Protein AF-A0A929K3Y1-F1 (afdb_monomer_lite)

pLDDT: mean 87.66, std 11.11, range [53.34, 96.94]

Foldseek 3Di:
DDDQQFKKFKDWQNHGDFIWGWHDWADDPDPQWTWTWIFTPDVVIDIDIDTGGPVQCPFDWDDDPNIIMGIGTDDDDDDPPPPPPPDDDD

Structure (mmCIF, N/CA/C/O backbone):
data_AF-A0A929K3Y1-F1
#
_entry.id   AF-A0A929K3Y1-F1
#
loop_
_atom_site.group_PDB
_atom_site.id
_atom_site.type_symbol
_atom_site.label_atom_id
_atom_site.label_alt_id
_atom_site.label_comp_id
_atom_site.label_asym_id
_atom_site.label_entity_id
_atom_site.label_seq_id
_atom_site.pdbx_PDB_ins_code
_atom_site.Cartn_x
_atom_site.Cartn_y
_atom_site.Cartn_z
_atom_site.occupancy
_atom_site.B_iso_or_equiv
_atom_site.auth_seq_id
_atom_site.auth_comp_id
_atom_site.auth_asym_id
_atom_site.auth_atom_id
_atom_site.pdbx_PDB_model_num
ATOM 1 N N . MET A 1 1 ? 5.198 -13.580 -0.280 1.00 67.31 1 MET A N 1
ATOM 2 C CA . MET A 1 1 ? 5.747 -12.314 0.236 1.00 67.31 1 MET A CA 1
ATOM 3 C C . MET A 1 1 ? 5.827 -11.351 -0.924 1.00 67.31 1 MET A C 1
ATOM 5 O O . MET A 1 1 ? 6.309 -11.775 -1.967 1.00 67.31 1 MET A O 1
ATOM 9 N N . ALA A 1 2 ? 5.308 -10.131 -0.776 1.00 84.25 2 ALA A N 1
ATOM 10 C CA . ALA A 1 2 ? 5.469 -9.108 -1.807 1.00 84.25 2 ALA A CA 1
ATOM 11 C C . ALA A 1 2 ? 6.933 -8.637 -1.855 1.00 84.25 2 ALA A C 1
ATOM 13 O O . ALA A 1 2 ? 7.596 -8.525 -0.822 1.00 84.25 2 ALA A O 1
ATOM 14 N N . THR A 1 3 ? 7.438 -8.386 -3.053 1.00 91.88 3 THR A N 1
ATOM 15 C CA . THR A 1 3 ? 8.830 -8.053 -3.360 1.00 91.88 3 THR A CA 1
ATOM 16 C C . THR A 1 3 ? 8.912 -6.790 -4.217 1.00 91.88 3 THR A C 1
ATOM 18 O O . THR A 1 3 ? 7.901 -6.255 -4.669 1.00 91.88 3 THR A O 1
ATOM 21 N N . ILE A 1 4 ? 10.124 -6.262 -4.410 1.00 94.75 4 ILE A N 1
ATOM 22 C CA . ILE A 1 4 ? 10.344 -5.072 -5.243 1.00 94.75 4 ILE A CA 1
ATOM 23 C C . ILE A 1 4 ? 9.860 -5.356 -6.670 1.00 94.75 4 ILE A C 1
ATOM 25 O O . ILE A 1 4 ? 10.282 -6.328 -7.290 1.00 94.75 4 ILE A O 1
ATOM 29 N N . GLY A 1 5 ? 9.010 -4.473 -7.193 1.00 93.75 5 GLY A N 1
ATOM 30 C CA . GLY A 1 5 ? 8.380 -4.605 -8.505 1.00 93.75 5 GLY A CA 1
ATOM 31 C C . GLY A 1 5 ? 6.962 -5.175 -8.470 1.00 93.75 5 GLY A C 1
ATOM 32 O O . GLY A 1 5 ? 6.220 -4.942 -9.426 1.00 93.75 5 GLY A O 1
ATOM 33 N N . ASP A 1 6 ? 6.553 -5.830 -7.381 1.00 94.81 6 ASP A N 1
ATOM 34 C CA . ASP A 1 6 ? 5.201 -6.376 -7.265 1.00 94.81 6 ASP A CA 1
ATOM 35 C C . ASP A 1 6 ? 4.152 -5.263 -7.202 1.00 94.81 6 ASP A C 1
ATOM 37 O O . ASP A 1 6 ? 4.357 -4.199 -6.603 1.00 94.81 6 ASP A O 1
ATOM 41 N N . VAL A 1 7 ? 2.997 -5.536 -7.809 1.00 95.25 7 VAL A N 1
ATOM 42 C CA . VAL A 1 7 ? 1.789 -4.731 -7.634 1.00 95.25 7 VAL A CA 1
ATOM 43 C C . VAL A 1 7 ? 0.992 -5.321 -6.478 1.00 95.25 7 VAL A C 1
ATOM 45 O O . VAL A 1 7 ? 0.719 -6.518 -6.437 1.00 95.25 7 VAL A O 1
ATOM 48 N N . VAL A 1 8 ? 0.621 -4.467 -5.534 1.00 95.69 8 VAL A N 1
ATOM 49 C CA . VAL A 1 8 ? -0.169 -4.801 -4.353 1.00 95.69 8 VAL A CA 1
ATOM 50 C C . VAL A 1 8 ? -1.511 -4.074 -4.394 1.00 95.69 8 VAL A C 1
ATOM 52 O O . VAL A 1 8 ? -1.607 -2.931 -4.845 1.00 95.69 8 VAL A O 1
ATOM 55 N N . GLU A 1 9 ? -2.555 -4.742 -3.923 1.00 95.38 9 GLU A N 1
ATOM 56 C CA . GLU A 1 9 ? -3.863 -4.174 -3.639 1.00 95.38 9 GLU A CA 1
ATOM 57 C C . GLU A 1 9 ? -3.885 -3.698 -2.186 1.00 95.38 9 GLU A C 1
ATOM 59 O O . GLU A 1 9 ? -3.604 -4.452 -1.251 1.00 95.38 9 GLU A O 1
ATOM 64 N N . VAL A 1 10 ? -4.204 -2.421 -1.991 1.00 93.44 10 VAL A N 1
ATOM 65 C CA . VAL A 1 10 ? -4.316 -1.810 -0.668 1.00 93.44 10 VAL A CA 1
ATOM 66 C C . VAL A 1 10 ? -5.788 -1.708 -0.302 1.00 93.44 10 VAL A C 1
ATOM 68 O O . VAL A 1 10 ? -6.578 -1.091 -1.017 1.00 93.44 10 VAL A O 1
ATOM 71 N N . TYR A 1 11 ? -6.145 -2.284 0.839 1.00 93.88 11 TYR A N 1
ATOM 72 C CA . TYR A 1 11 ? -7.474 -2.238 1.430 1.00 93.88 11 TYR A CA 1
ATOM 73 C C . TYR A 1 11 ? -7.532 -1.144 2.495 1.00 93.88 11 TYR A C 1
ATOM 75 O O . TYR A 1 11 ? -6.615 -1.003 3.302 1.00 93.88 11 TYR A O 1
ATOM 83 N N . TYR A 1 12 ? -8.639 -0.408 2.535 1.00 89.81 12 TYR A N 1
ATOM 84 C CA . TYR A 1 12 ? -8.969 0.569 3.568 1.00 89.81 12 TYR A CA 1
ATOM 85 C C . TYR A 1 12 ? -10.354 0.245 4.125 1.00 89.81 12 TYR A C 1
ATOM 87 O O . TYR A 1 12 ? -11.328 0.205 3.371 1.00 89.81 12 TYR A O 1
ATOM 95 N N . ARG A 1 13 ? -10.451 0.021 5.442 1.00 89.31 13 ARG A N 1
ATOM 96 C CA . ARG A 1 13 ? -11.687 -0.423 6.116 1.00 89.31 13 ARG A CA 1
ATOM 97 C C . ARG A 1 13 ? -12.290 -1.664 5.445 1.00 89.31 13 ARG A C 1
ATOM 99 O O . ARG A 1 13 ? -13.440 -1.633 5.008 1.00 89.31 13 ARG A O 1
ATOM 106 N N . GLU A 1 14 ? -11.467 -2.700 5.289 1.00 87.44 14 GLU A N 1
ATOM 107 C CA . GLU A 1 14 ? -11.810 -3.983 4.646 1.00 87.44 14 GLU A CA 1
ATOM 108 C C . GLU A 1 14 ? -12.280 -3.896 3.181 1.00 87.44 14 GLU A C 1
ATOM 110 O O . GLU A 1 14 ? -12.727 -4.887 2.608 1.00 87.44 14 GLU A O 1
ATOM 115 N N . LYS A 1 15 ? -12.158 -2.734 2.529 1.00 88.94 15 LYS A N 1
ATOM 116 C CA . LYS A 1 15 ? -12.544 -2.546 1.125 1.00 88.94 15 LYS A CA 1
ATOM 117 C C . LYS A 1 15 ? -11.322 -2.241 0.265 1.00 88.94 15 LYS A C 1
ATOM 119 O O . LYS A 1 15 ? -10.509 -1.419 0.691 1.00 88.94 15 LYS A O 1
ATOM 124 N N . PRO A 1 16 ? -11.199 -2.825 -0.941 1.00 91.56 16 PRO A N 1
ATOM 125 C CA . PRO A 1 16 ? -10.187 -2.413 -1.906 1.00 91.56 16 PRO A CA 1
ATOM 126 C C . PRO A 1 16 ? -10.223 -0.902 -2.131 1.00 91.56 16 PRO A C 1
ATOM 128 O O . PRO A 1 16 ? -11.283 -0.338 -2.413 1.00 91.56 16 PRO A O 1
ATOM 131 N N . ALA A 1 17 ? -9.077 -0.243 -1.981 1.00 93.00 17 ALA A N 1
ATOM 132 C CA . ALA A 1 17 ? -8.958 1.202 -2.123 1.00 93.00 17 ALA A CA 1
ATOM 133 C C . ALA A 1 17 ? -8.198 1.582 -3.396 1.00 93.00 17 ALA A C 1
ATOM 135 O O . ALA A 1 17 ? -8.692 2.381 -4.191 1.00 93.00 17 ALA A O 1
ATOM 136 N N . PHE A 1 18 ? -6.996 1.035 -3.592 1.00 94.06 18 PHE A N 1
ATOM 137 C CA . PHE A 1 18 ? -6.156 1.321 -4.757 1.00 94.06 18 PHE A CA 1
ATOM 138 C C . PHE A 1 18 ? -5.055 0.273 -4.941 1.00 94.06 18 PHE A C 1
ATOM 140 O O . PHE A 1 18 ? -4.687 -0.432 -4.002 1.00 94.06 18 PHE A O 1
ATOM 147 N N . PHE A 1 19 ? -4.479 0.230 -6.144 1.00 96.81 19 PHE A N 1
ATOM 148 C CA . PHE A 1 19 ? -3.247 -0.507 -6.413 1.00 96.81 19 PHE A CA 1
ATOM 149 C C . PHE A 1 19 ? -2.013 0.363 -6.173 1.00 96.81 19 PHE A C 1
ATOM 151 O O . PHE A 1 19 ? -2.016 1.571 -6.438 1.00 96.81 19 PHE A O 1
ATOM 158 N N . ALA A 1 20 ? -0.933 -0.261 -5.724 1.00 96.88 20 ALA A N 1
ATOM 159 C CA . ALA A 1 20 ? 0.382 0.354 -5.639 1.00 96.88 20 ALA A CA 1
ATOM 160 C C . ALA A 1 20 ? 1.462 -0.613 -6.129 1.00 96.88 20 ALA A C 1
ATOM 162 O O . ALA A 1 20 ? 1.294 -1.821 -6.034 1.00 96.88 20 ALA A O 1
ATOM 163 N N . ARG A 1 21 ? 2.581 -0.095 -6.635 1.00 96.94 21 ARG A N 1
ATOM 164 C CA . ARG A 1 21 ? 3.789 -0.890 -6.886 1.00 96.94 21 ARG A CA 1
ATOM 165 C C . ARG A 1 21 ? 4.778 -0.703 -5.743 1.00 96.94 21 ARG A C 1
ATOM 167 O O . ARG A 1 21 ? 4.984 0.428 -5.300 1.00 96.94 21 ARG A O 1
ATOM 174 N N . VAL A 1 22 ? 5.414 -1.785 -5.310 1.00 96.69 22 VAL A N 1
ATOM 175 C CA . VAL A 1 22 ? 6.533 -1.739 -4.363 1.00 96.69 22 VAL A CA 1
ATOM 176 C C . VAL A 1 22 ? 7.798 -1.276 -5.089 1.00 96.69 22 VAL A C 1
ATOM 178 O O . VAL A 1 22 ? 8.328 -1.992 -5.937 1.00 96.69 22 VAL A O 1
ATOM 181 N N . ASP A 1 23 ? 8.289 -0.082 -4.760 1.00 96.12 23 ASP A N 1
ATOM 182 C CA . ASP A 1 23 ? 9.497 0.497 -5.364 1.00 96.12 23 ASP A CA 1
ATOM 183 C C . ASP A 1 23 ? 10.765 0.156 -4.567 1.00 96.12 23 ASP A C 1
ATOM 185 O O . ASP A 1 23 ? 11.827 -0.046 -5.154 1.00 96.12 23 ASP A O 1
ATOM 189 N N . SER A 1 24 ? 10.675 0.084 -3.237 1.00 96.06 24 SER A N 1
ATOM 190 C CA . SER A 1 24 ? 11.796 -0.301 -2.377 1.00 96.06 24 SER A CA 1
ATOM 191 C C . SER A 1 24 ? 11.314 -0.861 -1.039 1.00 96.06 24 SER A C 1
ATOM 193 O O . SER A 1 24 ? 10.225 -0.528 -0.574 1.00 96.06 24 SER A O 1
ATOM 195 N N . ILE A 1 25 ? 12.137 -1.714 -0.423 1.00 94.75 25 ILE A N 1
ATOM 196 C CA . ILE A 1 25 ? 11.960 -2.230 0.939 1.00 94.75 25 ILE A CA 1
ATOM 197 C C . ILE A 1 25 ? 13.331 -2.151 1.615 1.00 94.75 25 ILE A C 1
ATOM 199 O O . ILE A 1 25 ? 14.277 -2.799 1.168 1.00 94.75 25 ILE A O 1
ATOM 203 N N . THR A 1 26 ? 13.458 -1.351 2.672 1.00 94.62 26 THR A N 1
ATOM 204 C CA . THR A 1 26 ? 14.721 -1.166 3.411 1.00 94.62 26 THR A CA 1
ATOM 205 C C . THR A 1 26 ? 14.503 -1.321 4.915 1.00 94.62 26 THR A C 1
ATOM 207 O O . THR A 1 26 ? 13.461 -0.883 5.395 1.00 94.62 26 THR A O 1
ATOM 210 N N . PRO A 1 27 ? 15.425 -1.935 5.681 1.00 93.44 27 PRO A N 1
ATOM 211 C CA . PRO A 1 27 ? 15.262 -2.070 7.130 1.00 93.44 27 PRO A CA 1
ATOM 212 C C . PRO A 1 27 ? 15.204 -0.708 7.837 1.00 93.44 27 PRO A C 1
ATOM 214 O O . PRO A 1 27 ? 15.982 0.192 7.521 1.00 93.44 27 PRO A O 1
ATOM 217 N N . ASP A 1 28 ? 14.305 -0.571 8.810 1.00 94.00 28 ASP A N 1
ATOM 218 C CA . ASP A 1 28 ? 14.242 0.573 9.722 1.00 94.00 28 ASP A CA 1
ATOM 219 C C . ASP A 1 28 ? 15.186 0.373 10.925 1.00 94.00 28 ASP A C 1
ATOM 221 O O . ASP A 1 28 ? 15.680 -0.724 11.192 1.00 94.00 28 ASP A O 1
ATOM 225 N N . ILE A 1 29 ? 15.429 1.441 11.691 1.00 90.44 29 ILE A N 1
ATOM 226 C CA . ILE A 1 29 ? 16.194 1.387 12.948 1.00 90.44 29 ILE A CA 1
ATOM 227 C C . ILE A 1 29 ? 15.514 0.452 13.966 1.00 90.44 29 ILE A C 1
ATOM 229 O O . ILE A 1 29 ? 16.184 -0.151 14.810 1.00 90.44 29 ILE A O 1
ATOM 233 N N . LYS A 1 30 ? 14.183 0.317 13.912 1.00 89.50 30 LYS A N 1
ATOM 234 C CA . LYS A 1 30 ? 13.432 -0.611 14.760 1.00 89.50 30 LYS A CA 1
ATOM 235 C C . LYS A 1 30 ? 13.479 -2.025 14.190 1.00 89.50 30 LYS A C 1
ATOM 237 O O . LYS A 1 30 ? 13.150 -2.261 13.033 1.00 89.50 30 LYS A O 1
ATOM 242 N N . LYS A 1 31 ? 13.807 -2.983 15.059 1.00 87.00 31 LYS A N 1
ATOM 243 C CA . LYS A 1 31 ? 13.823 -4.408 14.722 1.00 87.00 31 LYS 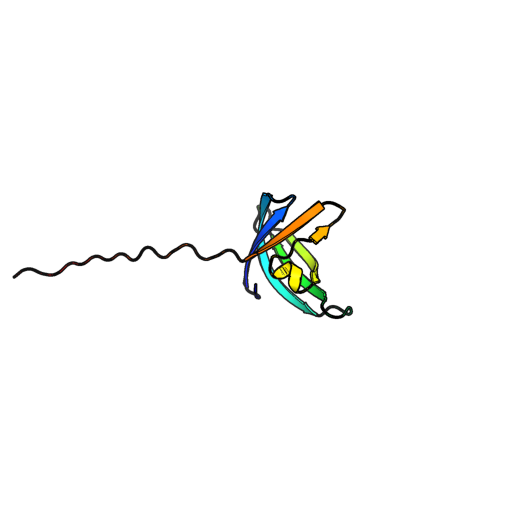A CA 1
ATOM 244 C C . LYS A 1 31 ? 12.479 -4.841 14.119 1.00 87.00 31 LYS A C 1
ATOM 246 O O . LYS A 1 31 ? 11.437 -4.546 14.700 1.00 87.00 31 LYS A O 1
ATOM 251 N N . ASP A 1 32 ? 12.540 -5.545 12.992 1.00 86.81 32 ASP A N 1
ATOM 252 C CA . ASP A 1 32 ? 11.400 -6.092 12.239 1.00 86.81 32 ASP A CA 1
ATOM 253 C C . ASP A 1 32 ? 10.479 -5.027 11.599 1.00 86.81 32 ASP A C 1
ATOM 255 O O . ASP A 1 32 ? 9.362 -5.331 11.174 1.00 86.81 32 ASP A O 1
ATOM 259 N N . TRP A 1 33 ? 10.952 -3.777 11.497 1.00 92.81 33 TRP A N 1
ATOM 260 C CA . TRP A 1 33 ? 10.320 -2.705 10.726 1.00 92.81 33 TRP A CA 1
ATOM 261 C C . TRP A 1 33 ? 11.132 -2.371 9.473 1.00 92.81 33 TRP A C 1
ATOM 263 O O . TRP A 1 33 ? 12.352 -2.522 9.434 1.00 92.81 33 TRP A O 1
ATOM 273 N N . PHE A 1 34 ? 10.437 -1.880 8.454 1.00 93.62 34 PHE A N 1
ATOM 274 C CA . PHE A 1 34 ? 10.956 -1.582 7.130 1.00 93.62 34 PHE A CA 1
ATOM 275 C C . PHE A 1 34 ? 10.382 -0.259 6.638 1.00 93.62 34 PHE A C 1
ATOM 277 O O . PHE A 1 34 ? 9.188 -0.008 6.782 1.00 93.62 34 PHE A O 1
ATOM 284 N N . MET A 1 35 ? 11.207 0.572 6.011 1.00 95.19 35 MET A N 1
ATOM 285 C CA . MET A 1 35 ? 10.740 1.661 5.162 1.00 95.19 35 MET A CA 1
ATOM 286 C C . MET A 1 35 ? 10.459 1.117 3.764 1.00 95.19 3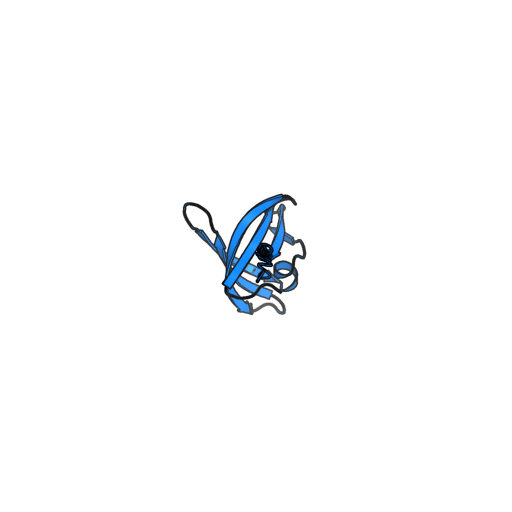5 MET A C 1
ATOM 288 O O . MET A 1 35 ? 11.362 0.612 3.089 1.00 95.19 35 MET A O 1
ATOM 292 N N . VAL A 1 36 ? 9.201 1.228 3.348 1.00 95.81 36 VAL A N 1
ATOM 293 C CA . VAL A 1 36 ? 8.701 0.773 2.051 1.00 95.81 36 VAL A CA 1
ATOM 294 C C . VAL A 1 36 ? 8.279 1.982 1.230 1.00 95.81 36 VAL A C 1
ATOM 296 O O . VAL A 1 36 ? 7.443 2.774 1.671 1.00 95.81 36 VAL A O 1
ATOM 299 N N . GLU A 1 37 ? 8.833 2.121 0.029 1.00 96.12 37 GLU A N 1
ATOM 300 C CA . GLU A 1 37 ? 8.337 3.088 -0.950 1.00 96.12 37 GLU A CA 1
ATOM 301 C C . GLU A 1 37 ? 7.275 2.443 -1.836 1.00 96.12 37 GLU A C 1
ATOM 303 O O . GLU A 1 37 ? 7.504 1.402 -2.454 1.00 96.12 37 GLU A O 1
ATOM 308 N N . LEU A 1 38 ? 6.118 3.096 -1.920 1.00 96.56 38 LEU A N 1
ATOM 309 C CA . LEU A 1 38 ? 4.978 2.654 -2.709 1.00 96.56 38 LEU A CA 1
ATOM 310 C C . LEU A 1 38 ? 4.633 3.714 -3.755 1.00 96.56 38 LEU A C 1
ATOM 312 O O . LEU A 1 38 ? 4.415 4.888 -3.435 1.00 96.56 38 LEU A O 1
ATOM 316 N N . LEU A 1 39 ? 4.546 3.290 -5.014 1.00 96.56 39 LEU A N 1
ATOM 317 C CA . LEU A 1 39 ? 3.997 4.097 -6.096 1.00 96.56 39 LEU A CA 1
ATOM 318 C C . LEU A 1 39 ? 2.509 3.780 -6.244 1.00 96.56 39 LEU A C 1
ATOM 320 O O . LEU A 1 39 ? 2.145 2.728 -6.762 1.00 96.56 39 LEU A O 1
ATOM 324 N N . ILE A 1 40 ? 1.651 4.697 -5.810 1.00 95.75 40 ILE A N 1
ATOM 325 C CA . ILE A 1 40 ? 0.199 4.587 -5.935 1.00 95.75 40 ILE A CA 1
ATOM 326 C C . ILE A 1 40 ? -0.194 4.781 -7.401 1.00 95.75 40 ILE A C 1
ATOM 328 O O . ILE A 1 40 ? 0.036 5.843 -7.994 1.00 95.75 40 ILE A O 1
ATOM 332 N N . LEU A 1 41 ? -0.844 3.766 -7.967 1.00 93.00 41 LEU A N 1
ATOM 333 C CA . LEU A 1 41 ? -1.237 3.700 -9.372 1.00 93.00 41 LEU A CA 1
ATOM 334 C C . LEU A 1 41 ? -2.614 4.355 -9.577 1.00 93.00 41 LEU A C 1
ATOM 336 O O . LEU A 1 41 ? -3.601 3.702 -9.900 1.00 93.00 41 LEU A O 1
ATOM 340 N N . THR A 1 42 ? -2.678 5.672 -9.354 1.00 89.31 42 THR A N 1
ATOM 341 C CA . THR A 1 42 ? -3.861 6.525 -9.607 1.00 89.31 42 THR A CA 1
ATOM 342 C C . THR A 1 42 ? -3.520 7.652 -10.585 1.00 89.31 42 THR A C 1
ATOM 344 O O . THR A 1 42 ? -2.356 7.823 -10.940 1.00 89.31 42 THR A O 1
ATOM 347 N N . ILE A 1 43 ? -4.510 8.430 -11.034 1.00 88.69 43 ILE A N 1
ATOM 348 C CA . ILE A 1 43 ? -4.279 9.645 -11.829 1.00 88.69 43 ILE A CA 1
ATOM 349 C C . ILE A 1 43 ? -4.633 10.863 -10.956 1.00 88.69 43 ILE A C 1
ATOM 351 O O . ILE A 1 43 ? -5.801 11.008 -10.591 1.00 88.69 43 ILE A O 1
ATOM 355 N N . PRO A 1 44 ? -3.668 11.740 -10.617 1.00 89.00 44 PRO A N 1
ATOM 356 C CA . PRO A 1 44 ? -2.237 11.651 -10.928 1.00 89.00 44 PRO A CA 1
ATOM 357 C C . PRO A 1 44 ? -1.516 10.577 -10.096 1.00 89.00 44 PRO A C 1
ATOM 359 O O . PRO A 1 44 ? -1.954 10.231 -8.996 1.00 89.00 44 PRO A O 1
ATOM 362 N N . LEU A 1 45 ? -0.379 10.086 -10.603 1.00 89.62 45 LEU A N 1
ATOM 363 C CA . LEU A 1 45 ? 0.477 9.159 -9.857 1.00 89.62 45 LEU A CA 1
ATOM 364 C C . LEU A 1 45 ? 0.984 9.835 -8.581 1.00 89.62 45 LEU A C 1
ATOM 366 O O . LEU A 1 45 ? 1.348 11.013 -8.590 1.00 89.62 45 LEU A O 1
ATOM 370 N N . ARG A 1 46 ? 1.031 9.081 -7.482 1.00 91.50 46 ARG A N 1
ATOM 371 C CA . ARG A 1 46 ? 1.528 9.566 -6.188 1.00 91.50 46 ARG A CA 1
ATOM 372 C C . ARG A 1 46 ? 2.536 8.583 -5.613 1.00 91.50 46 ARG A C 1
ATOM 374 O O . ARG A 1 46 ? 2.304 7.382 -5.661 1.00 91.50 46 ARG A O 1
ATOM 381 N N . LYS A 1 47 ? 3.637 9.086 -5.051 1.00 91.38 47 LYS A N 1
ATOM 382 C CA . LYS A 1 47 ? 4.638 8.277 -4.340 1.00 91.38 47 LYS A CA 1
ATOM 383 C C . LYS A 1 47 ? 4.543 8.541 -2.841 1.00 91.38 47 LYS A C 1
ATOM 385 O O . LYS A 1 47 ? 4.435 9.699 -2.442 1.00 91.38 47 LYS A O 1
ATOM 390 N N . VAL A 1 48 ? 4.573 7.486 -2.032 1.00 92.50 48 VAL A N 1
ATOM 391 C CA . VAL A 1 48 ? 4.555 7.565 -0.564 1.00 92.50 48 VAL A CA 1
ATOM 392 C C . VAL A 1 48 ? 5.614 6.639 0.034 1.00 92.50 48 VAL A C 1
ATOM 394 O O . VAL A 1 48 ? 5.982 5.640 -0.580 1.00 92.50 48 VAL A O 1
ATOM 397 N N . THR A 1 49 ? 6.080 6.959 1.239 1.00 92.94 49 THR A N 1
ATOM 398 C CA . THR A 1 49 ? 7.005 6.119 2.014 1.00 92.94 49 THR A CA 1
ATOM 399 C C . THR A 1 49 ? 6.353 5.799 3.352 1.00 92.94 49 THR A C 1
ATOM 401 O O . THR A 1 49 ? 5.991 6.717 4.090 1.00 92.94 49 THR A O 1
ATOM 404 N N . TRP A 1 50 ? 6.189 4.514 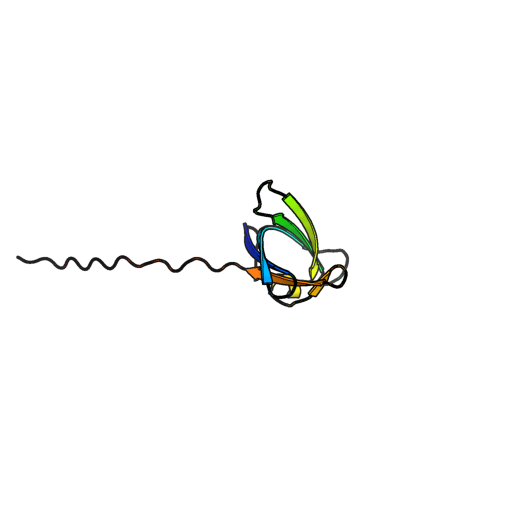3.665 1.00 92.44 50 TRP A N 1
ATOM 405 C CA . TRP A 1 50 ? 5.608 4.044 4.925 1.00 92.44 50 TRP A CA 1
ATOM 406 C C . TRP A 1 50 ? 6.616 3.204 5.709 1.00 92.44 50 TRP A C 1
ATOM 408 O O . TRP A 1 50 ? 7.318 2.379 5.131 1.00 92.44 50 TRP A O 1
ATOM 418 N N . THR A 1 51 ? 6.662 3.379 7.031 1.00 93.31 51 THR A N 1
ATOM 419 C CA . THR A 1 51 ? 7.402 2.485 7.933 1.00 93.31 51 THR A CA 1
ATOM 420 C C . THR A 1 51 ? 6.450 1.387 8.407 1.00 93.31 51 THR A C 1
ATOM 422 O O . THR A 1 51 ? 5.508 1.666 9.147 1.00 93.31 51 THR A O 1
ATOM 425 N N . LEU A 1 52 ? 6.665 0.149 7.970 1.00 92.31 52 LEU A N 1
ATOM 426 C CA . LEU A 1 52 ? 5.778 -0.999 8.181 1.00 92.31 52 LEU A CA 1
ATOM 427 C C . LEU A 1 52 ? 6.537 -2.161 8.822 1.00 92.31 52 LEU A C 1
ATOM 429 O O . LEU A 1 52 ? 7.745 -2.275 8.654 1.00 92.31 52 LEU A O 1
ATOM 433 N N . ARG A 1 53 ? 5.841 -3.062 9.516 1.00 91.56 53 ARG A N 1
ATOM 434 C CA . ARG A 1 53 ? 6.409 -4.369 9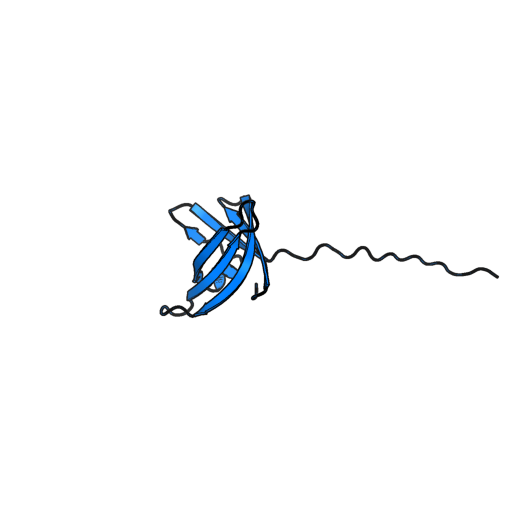.873 1.00 91.56 53 ARG A CA 1
ATOM 435 C C . ARG A 1 53 ? 6.325 -5.333 8.698 1.00 91.56 53 ARG A C 1
ATOM 437 O O . ARG A 1 53 ? 5.441 -5.190 7.855 1.00 91.56 53 ARG A O 1
ATOM 444 N N . GLU A 1 54 ? 7.185 -6.349 8.690 1.00 88.56 54 GLU A N 1
ATOM 445 C CA . GLU A 1 54 ? 7.173 -7.395 7.654 1.00 88.56 54 GLU A CA 1
ATOM 446 C C . GLU A 1 54 ? 5.802 -8.068 7.520 1.00 88.56 54 GLU A C 1
ATOM 448 O O . GLU A 1 54 ? 5.294 -8.255 6.417 1.00 88.56 54 GLU A O 1
ATOM 453 N N . GLU A 1 55 ? 5.166 -8.386 8.648 1.00 91.56 55 GLU A N 1
ATOM 454 C CA . GLU A 1 55 ? 3.853 -9.035 8.687 1.00 91.56 55 GLU A CA 1
ATOM 455 C C . GLU A 1 55 ? 2.766 -8.230 7.943 1.00 91.56 55 GLU A C 1
ATOM 457 O O . GLU A 1 55 ? 1.924 -8.815 7.261 1.00 91.56 55 GLU A O 1
ATOM 462 N N . TYR A 1 56 ? 2.828 -6.893 7.968 1.00 93.50 5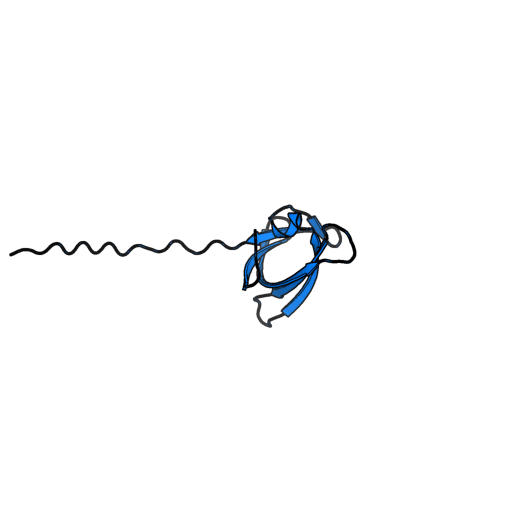6 TYR A N 1
ATOM 463 C CA . TYR A 1 56 ? 1.825 -6.026 7.334 1.00 93.50 56 TYR A CA 1
ATOM 464 C C . TYR A 1 56 ? 1.911 -6.022 5.805 1.00 93.50 56 TYR A C 1
ATOM 466 O O . TYR A 1 56 ? 0.893 -5.915 5.125 1.00 93.50 56 TYR A O 1
ATOM 474 N N . ILE A 1 57 ? 3.118 -6.178 5.253 1.00 89.75 57 ILE A N 1
ATOM 475 C CA . ILE A 1 57 ? 3.350 -6.308 3.802 1.00 89.75 57 ILE A CA 1
ATOM 476 C C . ILE A 1 57 ? 2.863 -7.684 3.302 1.00 89.75 57 ILE A C 1
ATOM 478 O O . ILE A 1 57 ? 2.624 -7.885 2.113 1.00 89.75 57 ILE A O 1
ATOM 482 N N . ASN A 1 58 ? 2.691 -8.636 4.223 1.00 88.81 58 ASN A N 1
ATOM 483 C CA . ASN A 1 58 ? 2.264 -10.007 3.964 1.00 88.81 58 ASN A CA 1
ATOM 484 C C . ASN A 1 58 ? 0.768 -10.245 4.242 1.00 88.81 58 ASN A C 1
ATOM 486 O O . ASN A 1 58 ? 0.358 -11.391 4.417 1.00 88.81 58 ASN A O 1
ATOM 490 N N . GLY A 1 59 ? -0.049 -9.189 4.279 1.00 90.25 59 GLY A N 1
ATOM 491 C CA . GLY A 1 59 ? -1.504 -9.309 4.414 1.00 90.25 59 GLY A CA 1
ATOM 492 C C . GLY A 1 59 ? -2.040 -9.247 5.841 1.00 90.25 59 GLY A C 1
ATOM 493 O O . GLY A 1 59 ? -3.257 -9.304 6.013 1.00 90.25 59 GLY A O 1
ATOM 494 N N . VAL A 1 60 ? -1.194 -9.084 6.867 1.00 94.62 60 VAL A N 1
ATOM 495 C CA . VAL A 1 60 ? -1.688 -8.872 8.238 1.00 94.62 60 VAL A CA 1
ATOM 496 C C . VAL A 1 60 ? -2.299 -7.465 8.357 1.00 94.62 60 VAL A C 1
ATOM 498 O O . VAL A 1 60 ? -1.612 -6.485 8.054 1.00 94.62 60 VAL A O 1
ATOM 501 N N . PRO A 1 61 ? -3.569 -7.327 8.794 1.00 94.31 61 PRO A N 1
ATOM 502 C CA . PRO A 1 61 ? -4.195 -6.022 8.987 1.00 94.31 61 PRO A CA 1
ATOM 503 C C . PRO A 1 61 ? -3.491 -5.182 10.059 1.00 94.31 61 PRO A C 1
ATOM 505 O O . PRO A 1 61 ? -3.015 -5.702 11.068 1.00 94.31 61 PRO A O 1
ATOM 508 N N . PHE A 1 62 ? -3.470 -3.865 9.869 1.00 93.88 62 PHE A N 1
ATOM 509 C CA . PHE A 1 62 ? -2.919 -2.900 10.821 1.00 93.88 62 PHE A CA 1
ATOM 510 C C . PHE A 1 62 ? -3.705 -1.588 10.795 1.00 93.88 62 PHE A C 1
ATOM 512 O O . PHE A 1 62 ? -4.550 -1.372 9.932 1.00 93.88 62 PHE A O 1
ATOM 519 N N . THR A 1 63 ? -3.437 -0.688 11.743 1.00 91.75 63 THR A N 1
ATOM 520 C CA . THR A 1 63 ? -4.140 0.600 11.833 1.00 91.75 63 THR A CA 1
ATOM 521 C C . THR A 1 63 ? -3.233 1.781 11.502 1.00 91.75 63 THR A C 1
ATOM 523 O O . THR A 1 63 ? -2.171 1.923 12.109 1.00 91.75 63 THR A O 1
ATOM 526 N N . MET A 1 64 ? -3.691 2.690 10.639 1.00 87.69 64 MET A N 1
ATOM 527 C CA . MET A 1 64 ? -3.117 4.031 10.461 1.00 87.69 64 MET A CA 1
ATOM 528 C C . MET A 1 64 ? -4.169 5.090 10.780 1.00 87.69 64 MET A C 1
ATOM 530 O O . MET A 1 64 ? -5.262 5.079 10.213 1.00 87.69 64 MET A O 1
ATOM 534 N N . GLU A 1 65 ? -3.844 5.996 11.707 1.00 86.25 65 GLU A N 1
ATOM 535 C CA . GLU A 1 65 ? -4.739 7.084 12.143 1.00 86.25 65 GLU A CA 1
ATOM 536 C C . GLU A 1 65 ? -6.144 6.587 12.545 1.00 86.25 65 GLU A C 1
ATOM 538 O O . GLU A 1 65 ? -7.164 7.195 12.225 1.00 86.25 65 GLU A O 1
ATOM 543 N N . GLY A 1 66 ? -6.207 5.430 13.213 1.00 87.75 66 GLY A N 1
ATOM 544 C CA . GLY A 1 66 ? -7.464 4.806 13.643 1.00 87.75 66 GLY A CA 1
ATOM 545 C C . GLY A 1 66 ? -8.252 4.096 12.537 1.00 87.75 66 GLY A C 1
ATOM 546 O O . GLY A 1 66 ? -9.338 3.593 12.806 1.00 87.75 66 GLY A O 1
ATOM 547 N N . ASN A 1 67 ? -7.727 4.022 11.311 1.00 86.38 67 ASN A N 1
ATOM 548 C CA . ASN A 1 67 ? -8.343 3.282 10.215 1.00 86.38 67 ASN A CA 1
ATOM 549 C C . ASN A 1 67 ? -7.604 1.975 9.955 1.00 86.38 67 ASN A C 1
ATOM 551 O O . ASN A 1 67 ? -6.376 1.960 9.879 1.00 86.38 67 ASN A O 1
ATOM 555 N N . GLU A 1 68 ? -8.360 0.899 9.777 1.00 93.19 68 GLU A N 1
ATOM 556 C CA . GLU A 1 68 ? -7.815 -0.405 9.418 1.00 93.19 68 GLU A CA 1
ATOM 557 C C . GLU A 1 68 ? -7.377 -0.442 7.947 1.00 93.19 68 GLU A C 1
ATOM 559 O O . GLU A 1 68 ? -8.098 0.018 7.054 1.00 93.19 68 GLU A O 1
ATOM 564 N N . ILE A 1 69 ? -6.183 -0.980 7.714 1.00 94.25 69 ILE A N 1
ATOM 565 C CA . ILE A 1 69 ? -5.523 -1.119 6.418 1.00 94.25 69 ILE A CA 1
ATOM 566 C C . ILE A 1 69 ? -4.993 -2.547 6.286 1.00 94.25 69 ILE A C 1
ATOM 568 O O . ILE A 1 69 ? -4.533 -3.142 7.260 1.00 94.25 69 ILE A O 1
ATOM 572 N N . ARG A 1 70 ? -5.017 -3.083 5.065 1.00 95.62 70 ARG A N 1
ATOM 573 C CA . ARG A 1 70 ? -4.390 -4.364 4.713 1.00 95.62 70 ARG A CA 1
ATOM 574 C C . ARG A 1 70 ? -3.743 -4.263 3.333 1.00 95.62 70 ARG A C 1
ATOM 576 O O . ARG A 1 70 ? -4.309 -3.634 2.444 1.00 95.62 70 ARG A O 1
ATOM 583 N N . ILE A 1 71 ? -2.564 -4.853 3.163 1.00 93.94 71 ILE A N 1
ATOM 584 C CA . ILE A 1 71 ? -1.815 -4.842 1.898 1.00 93.94 71 ILE A CA 1
ATOM 585 C C . ILE A 1 71 ? -1.663 -6.282 1.421 1.00 93.94 71 ILE A C 1
ATOM 587 O O . ILE A 1 71 ? -1.117 -7.104 2.151 1.00 93.94 71 ILE A O 1
ATOM 591 N N . GLU A 1 72 ? -2.113 -6.583 0.205 1.00 90.00 72 GLU A N 1
ATOM 592 C CA . GLU A 1 72 ? -1.983 -7.916 -0.392 1.00 90.00 72 GLU A CA 1
ATOM 593 C C . GLU A 1 72 ? -1.366 -7.850 -1.784 1.00 90.00 72 GLU A C 1
ATOM 595 O O . GLU A 1 72 ? -1.632 -6.928 -2.548 1.00 90.00 72 GLU A O 1
ATOM 600 N N . ALA A 1 73 ? -0.540 -8.835 -2.137 1.00 87.38 73 ALA A N 1
ATOM 601 C CA . ALA A 1 73 ? -0.008 -8.944 -3.492 1.00 87.38 73 ALA A CA 1
ATOM 602 C C . ALA A 1 73 ? -1.131 -9.256 -4.489 1.00 87.38 73 ALA A C 1
ATOM 604 O O . ALA A 1 73 ? -1.939 -10.160 -4.265 1.00 87.38 73 ALA A O 1
ATOM 605 N N . VAL A 1 74 ? -1.159 -8.537 -5.611 1.00 85.69 74 VAL A N 1
ATOM 606 C CA . VAL A 1 74 ? -2.092 -8.822 -6.701 1.00 85.69 74 VAL A CA 1
ATOM 607 C C . VAL A 1 74 ? -1.613 -10.070 -7.423 1.00 85.69 74 VAL A C 1
ATOM 609 O O . VAL A 1 74 ? -0.499 -10.112 -7.947 1.00 85.69 74 VAL A O 1
ATOM 612 N N . SER A 1 75 ? -2.462 -11.093 -7.458 1.00 84.81 75 SER A N 1
ATOM 613 C CA . SER A 1 75 ? -2.168 -12.299 -8.230 1.00 84.81 75 SER A CA 1
ATOM 614 C C . SER A 1 75 ? -2.275 -12.011 -9.731 1.00 84.81 75 SER A C 1
ATOM 616 O O . SER A 1 75 ? -3.185 -11.283 -10.141 1.00 84.81 75 SER A O 1
ATOM 618 N N . PRO A 1 76 ? -1.392 -12.585 -10.567 1.00 81.88 76 PRO A N 1
ATOM 619 C CA . PRO A 1 76 ? -1.550 -12.528 -12.013 1.00 81.88 76 PRO A CA 1
ATOM 620 C C . PRO A 1 76 ? -2.922 -13.059 -12.430 1.00 81.88 76 PRO A C 1
ATOM 622 O O . PRO A 1 76 ? -3.445 -13.996 -11.820 1.00 81.88 76 PRO A O 1
ATOM 625 N N . LEU A 1 77 ? -3.486 -12.488 -13.494 1.00 85.75 77 LEU A N 1
ATOM 626 C CA . LEU A 1 77 ? -4.676 -13.062 -14.111 1.00 85.75 77 LEU A CA 1
ATOM 627 C C . LEU A 1 77 ? -4.349 -14.469 -14.641 1.00 85.75 77 LEU A C 1
ATOM 629 O O . LEU A 1 77 ? -3.228 -14.695 -15.112 1.00 85.75 77 LEU A O 1
ATOM 633 N N . PRO A 1 78 ? -5.296 -15.419 -14.566 1.00 84.75 78 PRO A N 1
ATOM 634 C CA . PRO A 1 78 ? -5.104 -16.740 -15.146 1.00 84.75 78 PRO A CA 1
ATOM 635 C C . PRO A 1 78 ? -4.819 -16.617 -16.647 1.00 84.75 78 PRO A C 1
ATOM 637 O O . PRO A 1 78 ? -5.468 -15.844 -17.351 1.00 84.75 78 PRO A O 1
ATOM 640 N N . ILE A 1 79 ? -3.836 -17.377 -17.128 1.00 82.50 79 ILE A N 1
ATOM 641 C CA . ILE A 1 79 ? -3.510 -17.450 -18.553 1.00 82.50 79 ILE A CA 1
ATOM 642 C C . ILE A 1 79 ? -4.541 -18.381 -19.190 1.00 82.50 79 ILE A C 1
ATOM 644 O O . ILE A 1 79 ? -4.556 -19.578 -18.890 1.00 82.50 79 ILE A O 1
ATOM 648 N N . GLU A 1 80 ? -5.410 -17.847 -20.047 1.00 78.44 80 GLU A N 1
ATOM 649 C CA . GLU A 1 80 ? -6.259 -18.684 -20.892 1.00 78.44 80 GLU A CA 1
ATOM 650 C C . GLU A 1 80 ? -5.336 -19.491 -21.811 1.00 78.44 80 GLU A C 1
ATOM 652 O O . GLU A 1 80 ? -4.583 -18.946 -22.616 1.00 78.44 80 GLU A O 1
ATOM 657 N N . SER A 1 81 ? -5.294 -20.807 -21.602 1.00 68.88 81 SER A N 1
ATOM 658 C CA . SER A 1 81 ? -4.561 -21.700 -22.490 1.00 68.88 81 SER A CA 1
ATOM 659 C C . SER A 1 81 ? -5.424 -21.902 -23.724 1.00 68.88 81 SER A C 1
ATOM 661 O O . SER A 1 81 ? -6.391 -22.663 -23.665 1.00 68.88 81 SER A O 1
ATOM 663 N N . ASP A 1 82 ? -5.085 -21.228 -24.821 1.00 62.03 82 ASP A N 1
ATOM 664 C CA . ASP A 1 82 ? -5.645 -21.516 -26.141 1.00 62.03 82 ASP A CA 1
ATOM 665 C C . ASP A 1 82 ? -5.217 -22.932 -26.558 1.00 62.03 82 ASP A C 1
ATOM 667 O O . ASP A 1 82 ? -4.226 -23.162 -27.249 1.00 62.03 82 ASP A O 1
ATOM 671 N N . SER A 1 83 ? -5.953 -23.927 -26.069 1.00 58.31 83 SER A N 1
ATOM 672 C CA . SER A 1 83 ? -5.893 -25.304 -26.539 1.00 58.31 83 SER A CA 1
ATOM 673 C C . SER A 1 83 ? -6.638 -25.389 -27.874 1.00 58.31 83 SER A C 1
ATOM 675 O O . SER A 1 83 ? -7.707 -25.996 -27.964 1.00 58.31 83 SER A O 1
ATOM 677 N N . GLU A 1 84 ? -6.071 -24.816 -28.935 1.00 57.66 84 GLU A N 1
ATOM 678 C CA . GLU A 1 84 ? -6.428 -25.210 -30.298 1.00 57.66 84 GLU A CA 1
ATOM 679 C C . GLU A 1 84 ? -5.756 -26.548 -30.611 1.00 57.66 84 GLU A C 1
ATOM 681 O O . GLU A 1 84 ? -4.684 -26.650 -31.207 1.00 57.66 84 GLU A O 1
ATOM 686 N N . GLY A 1 85 ? -6.431 -27.615 -30.187 1.00 58.38 85 GLY A N 1
ATOM 687 C CA . GLY A 1 85 ? -6.272 -28.923 -30.792 1.00 58.38 85 GLY A CA 1
ATOM 688 C C . GLY A 1 85 ? -6.779 -28.875 -32.230 1.00 58.38 85 GLY A C 1
ATOM 689 O O . GLY A 1 85 ? -7.923 -29.228 -32.488 1.00 58.38 85 GLY A O 1
ATOM 690 N N . SER A 1 86 ? -5.929 -28.464 -33.167 1.00 56.22 86 SER A N 1
ATOM 691 C CA . SER A 1 86 ? -6.093 -28.832 -34.572 1.00 56.22 86 SER A CA 1
ATOM 692 C C . SER A 1 86 ? -5.287 -30.105 -34.808 1.00 56.22 86 SER A C 1
ATOM 694 O O . SER A 1 86 ? -4.132 -30.084 -35.231 1.00 56.22 86 SER A O 1
ATOM 696 N N . ALA A 1 87 ? -5.886 -31.232 -34.422 1.00 59.03 87 ALA A N 1
ATOM 697 C CA . ALA A 1 87 ? -5.515 -32.512 -34.993 1.00 59.03 87 ALA A CA 1
ATOM 698 C C . ALA A 1 87 ? -6.017 -32.531 -36.444 1.00 59.03 87 ALA A C 1
ATOM 700 O O . ALA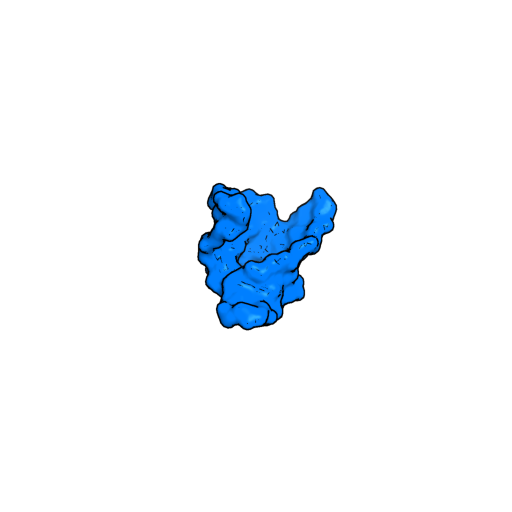 A 1 87 ? -7.195 -32.304 -36.715 1.00 59.03 87 ALA A O 1
ATOM 701 N N . GLU A 1 88 ? -5.074 -32.772 -37.344 1.00 57.50 88 GLU A N 1
ATOM 702 C CA . GLU A 1 88 ? -5.214 -33.000 -38.782 1.00 57.50 88 GLU A CA 1
ATOM 703 C C . GLU A 1 88 ? -6.375 -33.951 -39.138 1.00 57.50 88 GLU A C 1
ATOM 705 O O . GLU A 1 88 ? -6.683 -34.876 -38.376 1.00 57.50 88 GLU A O 1
ATOM 710 N N . PRO A 1 89 ? -6.952 -33.820 -40.344 1.00 60.47 89 PRO A N 1
ATOM 711 C CA . PRO A 1 89 ? -7.156 -35.050 -41.101 1.00 60.47 89 PRO A CA 1
ATOM 712 C C . PRO A 1 89 ? -6.701 -34.955 -42.566 1.00 60.47 89 PRO A C 1
ATOM 714 O O . PRO A 1 89 ? -7.180 -34.107 -43.313 1.00 60.47 89 PRO A O 1
ATOM 717 N N . ALA A 1 90 ? -5.841 -35.927 -42.903 1.00 53.34 90 ALA A N 1
ATOM 718 C CA . ALA A 1 90 ? -5.750 -36.762 -44.114 1.00 53.34 90 ALA A CA 1
ATOM 719 C C . ALA A 1 90 ? -5.510 -36.123 -45.494 1.00 53.34 90 ALA A C 1
ATOM 721 O O . ALA A 1 90 ? -6.415 -35.447 -46.029 1.00 53.34 90 ALA A O 1
#

Radius of gyration: 18.33 Å; chains: 1; bounding box: 29×48×59 Å

Sequence (90 aa):
MATIGDVVEVYYREKPAFFARVDSITPDIKKDWFMVELLILTIPLRKVTWTLREEYINGVPFTMEGNEIRIEAVSPLPIESDSEGSAEPA

Secondary structure (DSSP, 8-state):
---TT-EEEEEETTEEEEEEEEEEEEE-SSTTEEEEEEEE-SSS-EEEEEEEEHHHHTT--EEETTEEEEEEEPPPPP------------